Protein AF-A0A962FKB2-F1 (afdb_monomer_lite)

Secondary structure (DSSP, 8-state):
-TTTTSHHHHHHHHHHHHHHHHHHHHHHHTT-TTS---HHHHHHHHTT-EE-HHHHHHTT-TTTS--EE-BTTB-S----B--EEE-SSSEEE-S--BPPS-HHHHHHHHHHHHHHHHHHTTPPPPPP-

Foldseek 3Di:
DVCVPPPVVLVVVVVVVLQVQLQCQLCVVVVNVVHDDDPVSSVVSQQADFFDLVNCVVVVNRPSDATFHHHLLHNPTDQWDFDWDDPPPGTDTPDHTDHPPCVPVVVVVVVVVVVVVCVVVVHDRDDTD

Radius of gyration: 17.54 Å; chains: 1; bounding box: 48×32×45 Å

Sequence (129 aa):
QNRIGSVYWNRGLGAAVMWVEALKNAQRIHNKVGKAVTGPEFRDGYEALNMTEEHLAELGVGGMIAPFAISCENHEGAGKFAMMQWDGKKFQQVTGWEAPLDPAFIRGLVEASAAKFAAENNLTPRTCP

pLDDT: mean 94.4, std 5.06, range [63.16, 98.69]

Structure (mmCIF, N/CA/C/O backbone):
data_AF-A0A962FKB2-F1
#
_entry.id   AF-A0A962FKB2-F1
#
loop_
_atom_site.group_PDB
_atom_site.id
_atom_site.type_symbol
_atom_site.label_atom_id
_atom_site.label_alt_id
_atom_site.label_comp_id
_atom_site.label_asym_id
_atom_site.label_entity_id
_atom_site.label_seq_id
_atom_site.pdbx_PDB_ins_code
_atom_site.Cartn_x
_atom_site.Cartn_y
_atom_site.Cartn_z
_atom_site.occupancy
_atom_site.B_iso_or_equiv
_atom_site.auth_seq_id
_atom_site.auth_comp_id
_atom_site.auth_asym_id
_atom_site.auth_atom_id
_atom_site.pdbx_PDB_model_num
ATOM 1 N N . GLN A 1 1 ? -7.296 17.777 18.920 1.00 63.16 1 GLN A N 1
ATOM 2 C CA . GLN A 1 1 ? -6.995 16.388 19.336 1.00 63.16 1 GLN A CA 1
ATOM 3 C C . GLN A 1 1 ? -8.180 15.416 19.150 1.00 63.16 1 GLN A C 1
ATOM 5 O O . GLN A 1 1 ? -7.969 14.217 19.219 1.00 63.16 1 GLN A O 1
ATOM 10 N N . ASN A 1 2 ? -9.386 15.874 18.778 1.00 80.38 2 ASN A N 1
ATOM 11 C CA . ASN A 1 2 ? -10.623 15.060 18.715 1.00 80.38 2 ASN A CA 1
ATOM 12 C C . ASN A 1 2 ? -10.706 13.993 17.599 1.00 80.38 2 ASN A C 1
ATOM 14 O O . ASN A 1 2 ? -11.759 13.397 17.413 1.00 80.38 2 ASN A O 1
ATOM 18 N N . ARG A 1 3 ? -9.652 13.796 16.798 1.00 80.62 3 ARG A N 1
ATOM 19 C CA . ARG A 1 3 ? -9.657 12.845 15.669 1.00 80.62 3 ARG A CA 1
ATOM 20 C C . ARG A 1 3 ? -8.744 11.642 15.883 1.00 80.62 3 ARG A C 1
ATOM 22 O O . ARG A 1 3 ? -8.798 10.723 15.072 1.00 80.62 3 ARG A O 1
ATOM 29 N N . ILE A 1 4 ? -7.919 11.649 16.930 1.00 83.31 4 ILE A N 1
ATOM 30 C CA . ILE A 1 4 ? -7.036 10.523 17.262 1.00 83.31 4 ILE A CA 1
ATOM 31 C C . ILE A 1 4 ? -7.901 9.272 17.465 1.00 83.31 4 ILE A C 1
ATOM 33 O O . ILE A 1 4 ? -8.932 9.345 18.130 1.00 83.31 4 ILE A O 1
ATOM 37 N N . GLY A 1 5 ? -7.520 8.158 16.836 1.00 77.88 5 GLY A N 1
ATOM 38 C CA . GLY A 1 5 ? -8.279 6.902 16.871 1.00 77.88 5 GLY A CA 1
ATOM 39 C C . GLY A 1 5 ? -9.506 6.849 15.952 1.00 77.88 5 GLY A C 1
ATOM 40 O O . GLY A 1 5 ? -10.150 5.808 15.860 1.00 77.88 5 GLY A O 1
ATOM 41 N N . SER A 1 6 ? -9.845 7.938 15.248 1.00 85.12 6 SER A N 1
ATOM 42 C CA . SER A 1 6 ? -10.853 7.890 14.181 1.00 85.12 6 SER A CA 1
ATOM 43 C C . SER A 1 6 ? -10.280 7.274 12.905 1.00 85.12 6 SER A C 1
ATOM 45 O O . SER A 1 6 ? -9.076 7.350 12.656 1.00 85.12 6 SER A O 1
ATOM 47 N N . VAL A 1 7 ? -11.155 6.775 12.027 1.00 86.00 7 VAL A N 1
ATOM 48 C CA . VAL A 1 7 ? -10.774 6.232 10.708 1.00 86.00 7 VAL A CA 1
ATOM 49 C C . VAL A 1 7 ? -9.892 7.209 9.914 1.00 86.00 7 VAL A C 1
ATOM 51 O O . VAL A 1 7 ? -8.918 6.796 9.290 1.00 86.00 7 VAL A O 1
ATOM 54 N N . TYR A 1 8 ? -10.166 8.518 9.979 1.00 87.94 8 TYR A N 1
ATOM 55 C CA . TYR A 1 8 ? -9.366 9.530 9.280 1.00 87.94 8 TYR A CA 1
ATOM 56 C C . TYR A 1 8 ? -7.924 9.606 9.775 1.00 87.94 8 TYR A C 1
ATOM 58 O O . TYR A 1 8 ? -7.006 9.777 8.974 1.00 87.94 8 TYR A O 1
ATOM 66 N N . TRP A 1 9 ? -7.735 9.504 11.088 1.00 90.44 9 TRP A N 1
ATOM 67 C CA . TRP A 1 9 ? -6.409 9.539 11.687 1.00 90.44 9 TRP A CA 1
ATOM 68 C C . TRP A 1 9 ? -5.679 8.219 11.447 1.00 90.44 9 TRP A C 1
ATOM 70 O O . TRP A 1 9 ? -4.539 8.243 10.992 1.00 90.44 9 TRP A O 1
ATOM 80 N N . ASN A 1 10 ? -6.362 7.086 11.639 1.00 88.75 10 ASN A N 1
ATOM 81 C CA 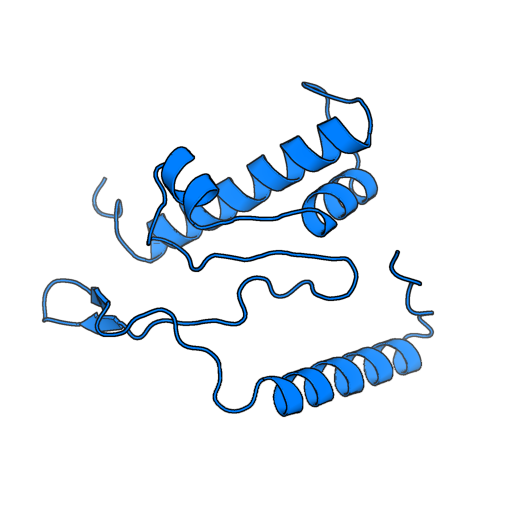. ASN A 1 10 ? -5.788 5.754 11.435 1.00 88.75 10 ASN A CA 1
ATOM 82 C C . ASN A 1 10 ? -5.329 5.562 9.982 1.00 88.75 10 ASN A C 1
ATOM 84 O O . ASN A 1 10 ? -4.256 5.013 9.751 1.00 88.75 10 ASN A O 1
ATOM 88 N N . ARG A 1 11 ? -6.075 6.092 9.000 1.00 89.44 11 ARG A N 1
ATOM 89 C CA . ARG A 1 11 ? -5.662 6.092 7.587 1.00 89.44 11 ARG A CA 1
ATOM 90 C C . ARG A 1 11 ? -4.354 6.856 7.366 1.00 89.44 11 ARG A C 1
ATOM 92 O O . ARG A 1 11 ? -3.487 6.384 6.639 1.00 89.44 11 ARG A O 1
ATOM 99 N N . GLY A 1 12 ? -4.217 8.030 7.983 1.00 93.00 12 GLY A N 1
ATOM 100 C CA . GLY A 1 12 ? -2.995 8.832 7.898 1.00 93.00 12 GLY A CA 1
ATOM 101 C C . GLY A 1 12 ? -1.801 8.144 8.560 1.00 93.00 12 GLY A C 1
ATOM 102 O O . GLY A 1 12 ? -0.729 8.087 7.964 1.00 93.00 12 GLY A O 1
ATOM 103 N N . LEU A 1 13 ? -1.998 7.572 9.754 1.00 93.31 13 LEU A N 1
ATOM 104 C CA . LEU A 1 13 ? -0.948 6.820 10.439 1.00 93.31 13 LEU A CA 1
ATOM 105 C C . LEU A 1 13 ? -0.527 5.586 9.629 1.00 93.31 13 LEU A C 1
ATOM 107 O O . LEU A 1 13 ? 0.665 5.381 9.430 1.00 93.31 13 LEU A O 1
ATOM 111 N N . GLY A 1 14 ? -1.481 4.800 9.123 1.00 92.62 14 GLY A N 1
ATOM 112 C CA . GLY A 1 14 ? -1.190 3.617 8.308 1.00 92.62 14 GLY A CA 1
ATOM 113 C C . GLY A 1 14 ? -0.396 3.956 7.043 1.00 92.62 14 GLY A C 1
ATOM 114 O O . GLY A 1 14 ? 0.586 3.285 6.735 1.00 92.62 14 GLY A O 1
ATOM 115 N N . ALA A 1 15 ? -0.752 5.049 6.357 1.00 93.38 15 ALA A N 1
ATOM 116 C CA . ALA A 1 15 ? 0.019 5.548 5.218 1.00 93.38 15 ALA A CA 1
ATOM 117 C C . ALA A 1 15 ? 1.452 5.946 5.608 1.00 93.38 15 ALA A C 1
ATOM 119 O O . ALA A 1 15 ? 2.401 5.577 4.919 1.00 93.38 15 ALA A O 1
ATOM 120 N N . ALA A 1 16 ? 1.624 6.643 6.735 1.00 95.75 16 ALA A N 1
ATOM 121 C CA . ALA A 1 16 ? 2.941 7.038 7.222 1.00 95.75 16 ALA A CA 1
ATOM 122 C C . ALA A 1 16 ? 3.818 5.834 7.597 1.00 95.75 16 ALA A C 1
ATOM 124 O O . ALA A 1 16 ? 5.001 5.827 7.262 1.00 95.75 16 ALA A O 1
ATOM 125 N N . VAL A 1 17 ? 3.245 4.804 8.232 1.00 95.44 17 VAL A N 1
ATOM 126 C CA . VAL A 1 17 ? 3.948 3.543 8.516 1.00 95.44 17 VAL A CA 1
ATOM 127 C C . VAL A 1 17 ? 4.451 2.916 7.215 1.00 95.44 17 VAL A C 1
ATOM 129 O O . VAL A 1 17 ? 5.639 2.627 7.111 1.00 95.44 17 VAL A O 1
ATOM 132 N N . MET A 1 18 ? 3.597 2.801 6.190 1.00 95.00 18 MET A N 1
ATOM 133 C CA . MET A 1 18 ? 4.008 2.284 4.877 1.00 95.00 18 MET A CA 1
ATOM 134 C C . MET A 1 18 ? 5.157 3.085 4.259 1.00 95.00 18 MET A C 1
ATOM 136 O O . MET A 1 18 ? 6.139 2.494 3.817 1.00 95.00 18 MET A O 1
ATOM 140 N N . TRP A 1 19 ? 5.065 4.421 4.251 1.00 96.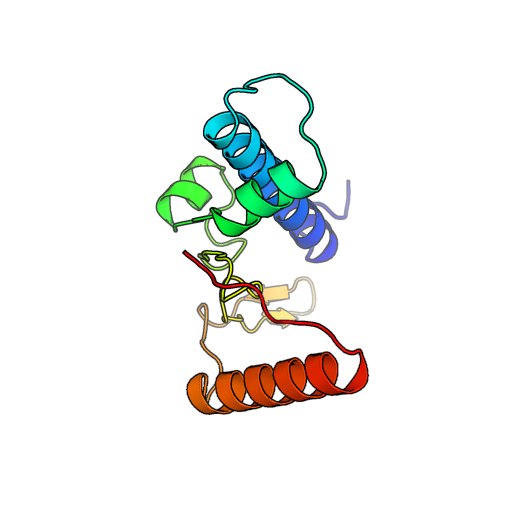75 19 TRP A N 1
ATOM 141 C CA . TRP A 1 19 ? 6.115 5.280 3.692 1.00 96.75 19 TRP A CA 1
ATOM 142 C C . TRP A 1 19 ? 7.455 5.093 4.401 1.00 96.75 19 TRP A C 1
ATOM 144 O O . TRP A 1 19 ? 8.493 4.996 3.747 1.00 96.75 19 TRP A O 1
ATOM 154 N N . VAL A 1 20 ? 7.442 5.049 5.734 1.00 97.50 20 VAL A N 1
ATOM 155 C CA . VAL A 1 20 ? 8.664 4.943 6.538 1.00 97.50 20 VAL A CA 1
ATOM 156 C C . VAL A 1 20 ? 9.295 3.561 6.396 1.00 97.50 20 VAL A C 1
ATOM 158 O O . VAL A 1 20 ? 10.508 3.469 6.212 1.00 97.50 20 VAL A O 1
ATOM 161 N N . GLU A 1 21 ? 8.500 2.494 6.425 1.00 97.88 21 GLU A N 1
ATOM 162 C CA . GLU A 1 21 ? 9.012 1.131 6.267 1.00 97.88 21 GLU A CA 1
ATOM 163 C C . GLU A 1 21 ? 9.543 0.886 4.846 1.00 97.88 21 GLU A C 1
ATOM 165 O O . GLU A 1 21 ? 10.633 0.331 4.683 1.00 97.88 21 GLU A O 1
ATOM 170 N N . ALA A 1 22 ? 8.870 1.411 3.815 1.00 98.25 22 ALA A N 1
ATOM 171 C CA . ALA A 1 22 ? 9.375 1.365 2.444 1.00 98.25 22 ALA A CA 1
ATOM 172 C C . ALA A 1 22 ? 10.691 2.142 2.307 1.00 98.25 22 ALA A C 1
ATOM 174 O O . ALA A 1 22 ? 11.618 1.686 1.639 1.00 98.25 22 ALA A O 1
ATOM 175 N N . LEU A 1 23 ? 10.818 3.294 2.978 1.00 98.62 23 LEU A N 1
ATOM 176 C CA . LEU A 1 23 ? 12.045 4.090 2.959 1.00 98.62 23 LEU A CA 1
ATOM 177 C C . LEU A 1 23 ? 13.197 3.346 3.636 1.00 98.62 23 LEU A C 1
ATOM 179 O O . LEU A 1 23 ? 14.301 3.327 3.096 1.00 98.62 23 LEU A O 1
ATOM 183 N N . LYS A 1 24 ? 12.951 2.704 4.785 1.00 98.31 24 LYS A N 1
ATOM 184 C CA . LYS A 1 24 ? 13.949 1.863 5.462 1.00 98.31 24 LYS A CA 1
ATOM 185 C C . LYS A 1 24 ? 14.412 0.723 4.556 1.00 98.31 24 LYS A C 1
ATOM 187 O O . LYS A 1 24 ? 15.616 0.494 4.437 1.00 98.31 24 LYS A O 1
ATOM 192 N N . ASN A 1 25 ? 13.482 0.053 3.875 1.00 98.38 25 ASN A N 1
ATOM 193 C CA . ASN A 1 25 ? 13.805 -0.980 2.895 1.00 98.38 25 ASN A CA 1
ATOM 194 C C . ASN A 1 25 ? 14.642 -0.431 1.739 1.00 98.38 25 ASN A C 1
ATOM 196 O O . ASN A 1 25 ? 15.703 -0.981 1.460 1.00 98.38 25 ASN A O 1
ATOM 200 N N . ALA A 1 26 ? 14.224 0.673 1.118 1.00 98.62 26 ALA A N 1
ATOM 201 C CA . ALA A 1 26 ? 14.957 1.317 0.029 1.00 98.62 26 ALA A CA 1
ATOM 202 C C . ALA A 1 26 ? 16.387 1.680 0.451 1.00 98.62 26 ALA A C 1
ATOM 204 O O . ALA A 1 26 ? 17.355 1.350 -0.231 1.00 98.62 26 ALA A O 1
ATOM 205 N N . GLN A 1 27 ? 16.534 2.309 1.618 1.00 98.69 27 GLN A N 1
ATOM 206 C CA . GLN A 1 27 ? 17.834 2.652 2.180 1.00 98.69 27 GLN A CA 1
ATOM 207 C C . GLN A 1 27 ? 18.701 1.416 2.441 1.00 98.69 27 GLN A C 1
ATOM 209 O O . GLN A 1 27 ? 19.902 1.462 2.191 1.00 98.69 27 GLN A O 1
ATOM 214 N N . ARG A 1 28 ? 18.124 0.311 2.925 1.00 98.38 28 ARG A N 1
ATOM 215 C CA . ARG A 1 28 ? 18.852 -0.946 3.137 1.00 98.38 28 ARG A CA 1
ATOM 216 C C . ARG A 1 28 ? 19.280 -1.581 1.812 1.00 98.38 28 ARG A C 1
ATOM 218 O O . ARG A 1 28 ? 20.453 -1.901 1.663 1.00 98.38 28 ARG A O 1
ATOM 225 N N . ILE A 1 29 ? 18.356 -1.731 0.862 1.00 98.19 29 ILE A N 1
ATOM 226 C CA . ILE A 1 29 ? 18.591 -2.336 -0.462 1.00 98.19 29 ILE A CA 1
ATOM 227 C C . ILE A 1 29 ? 19.697 -1.584 -1.211 1.00 98.19 29 ILE A C 1
ATOM 229 O O . ILE A 1 29 ? 20.580 -2.201 -1.799 1.00 98.19 29 ILE A O 1
ATOM 233 N N . HIS A 1 30 ? 19.689 -0.251 -1.133 1.00 98.31 30 HIS A N 1
ATOM 234 C CA . HIS A 1 30 ? 20.602 0.613 -1.883 1.00 98.31 30 HIS A CA 1
ATOM 235 C C . HIS A 1 30 ? 21.800 1.126 -1.065 1.00 98.31 30 HIS A C 1
ATOM 237 O O . HIS A 1 30 ? 22.510 2.019 -1.520 1.00 98.31 30 HIS A O 1
ATOM 243 N N . ASN A 1 31 ? 22.053 0.579 0.133 1.00 98.25 31 ASN A N 1
ATOM 244 C CA . ASN A 1 31 ? 23.165 0.968 1.021 1.00 98.25 31 ASN A CA 1
ATOM 245 C C . ASN A 1 31 ? 23.213 2.480 1.357 1.00 98.25 31 ASN A C 1
ATOM 247 O O . ASN A 1 31 ? 24.270 3.117 1.400 1.00 98.25 31 ASN A O 1
ATOM 251 N N . LYS A 1 32 ? 22.041 3.068 1.614 1.00 98.25 32 LYS A N 1
ATOM 252 C CA . LYS A 1 32 ? 21.791 4.494 1.882 1.00 98.25 32 LYS A CA 1
ATOM 253 C C . LYS A 1 32 ? 21.117 4.753 3.237 1.00 98.25 32 LYS A C 1
ATOM 255 O O . LYS A 1 32 ? 20.361 5.711 3.370 1.00 98.25 32 LYS A O 1
ATOM 260 N N . VAL A 1 33 ? 21.378 3.935 4.258 1.00 97.50 33 VAL A N 1
ATOM 261 C CA . VAL A 1 33 ? 20.836 4.150 5.619 1.00 97.50 33 VAL A CA 1
ATOM 262 C C . VAL A 1 33 ? 21.107 5.583 6.093 1.00 97.50 33 VAL A C 1
ATOM 264 O O . VAL A 1 33 ? 22.246 6.050 6.065 1.00 97.50 33 VAL A O 1
ATOM 267 N N . GLY A 1 34 ? 20.042 6.296 6.477 1.00 96.50 34 GLY A N 1
ATOM 268 C CA . GLY A 1 34 ? 20.105 7.698 6.911 1.00 96.50 34 GLY A CA 1
ATOM 269 C C . GLY A 1 34 ? 20.293 8.730 5.788 1.00 96.50 34 GLY A C 1
ATOM 270 O O . GLY A 1 34 ? 20.492 9.907 6.077 1.00 96.50 34 GLY A O 1
ATOM 271 N N . LYS A 1 35 ? 20.232 8.323 4.514 1.00 97.88 35 LYS A N 1
ATOM 272 C CA . LYS A 1 35 ? 20.392 9.197 3.341 1.00 97.88 35 LYS A CA 1
ATOM 273 C C . LYS A 1 35 ? 19.118 9.231 2.495 1.00 97.88 35 LYS A C 1
ATOM 275 O O . LYS A 1 35 ? 18.299 8.315 2.532 1.00 97.88 35 LYS A O 1
ATOM 280 N N . ALA A 1 36 ? 18.955 10.291 1.709 1.00 97.81 36 ALA A N 1
ATOM 281 C CA . ALA A 1 36 ? 17.867 10.374 0.739 1.00 97.81 36 ALA A CA 1
ATOM 282 C C . ALA A 1 36 ? 17.997 9.283 -0.342 1.00 97.81 36 ALA A C 1
ATOM 284 O O . ALA A 1 36 ? 19.109 8.929 -0.746 1.00 97.81 36 ALA A O 1
ATOM 285 N N . VAL A 1 37 ? 16.853 8.792 -0.820 1.00 98.44 37 VAL A N 1
ATOM 286 C CA . VAL A 1 37 ? 16.739 7.822 -1.921 1.00 98.44 37 VAL A CA 1
ATOM 287 C C . VAL A 1 37 ? 16.064 8.469 -3.132 1.00 98.44 37 VAL A C 1
ATOM 289 O O . VAL A 1 37 ? 15.374 9.481 -2.999 1.00 98.44 37 VAL A O 1
ATOM 292 N N . THR A 1 38 ? 16.266 7.908 -4.320 1.00 98.62 38 THR A N 1
ATOM 293 C CA . THR A 1 38 ? 15.568 8.337 -5.544 1.00 98.62 38 THR A CA 1
ATOM 294 C C . THR A 1 38 ? 14.179 7.695 -5.652 1.00 98.62 38 THR A C 1
ATOM 296 O O . THR A 1 38 ? 13.851 6.765 -4.918 1.00 98.62 38 THR A O 1
ATOM 299 N N . GLY A 1 39 ? 13.348 8.165 -6.589 1.00 98.25 39 GLY A N 1
ATOM 300 C CA . GLY A 1 39 ? 12.032 7.566 -6.855 1.00 98.25 39 GLY A CA 1
ATOM 301 C C . GLY A 1 39 ? 12.089 6.062 -7.181 1.00 98.25 39 GLY A C 1
ATOM 302 O O . GLY A 1 39 ? 11.373 5.294 -6.541 1.00 98.25 39 GLY A O 1
ATOM 303 N N . PRO A 1 40 ? 12.953 5.612 -8.115 1.00 97.81 40 PRO A N 1
ATOM 304 C CA . PRO A 1 40 ? 13.138 4.185 -8.392 1.00 97.81 40 PRO A CA 1
ATOM 305 C C . PRO A 1 40 ? 13.611 3.381 -7.176 1.00 97.81 40 PRO A C 1
ATOM 307 O O . PRO A 1 40 ? 13.081 2.308 -6.918 1.00 97.81 40 PRO A O 1
ATOM 310 N N . GLU A 1 41 ? 14.539 3.921 -6.384 1.00 98.50 41 GLU A N 1
ATOM 311 C CA . GLU A 1 41 ? 15.011 3.258 -5.160 1.00 98.50 41 GLU A CA 1
ATOM 312 C C . GLU A 1 41 ? 13.882 3.110 -4.130 1.00 98.50 41 GLU A C 1
ATOM 314 O O . GLU A 1 41 ? 13.763 2.080 -3.470 1.00 98.50 41 GLU A O 1
ATOM 319 N N . PHE A 1 42 ? 13.019 4.125 -4.011 1.00 98.44 42 PHE A N 1
ATOM 320 C CA . PHE A 1 42 ? 11.862 4.083 -3.122 1.00 98.44 42 PHE A CA 1
ATOM 321 C C . PHE A 1 42 ? 10.798 3.085 -3.588 1.00 98.44 42 PHE A C 1
ATOM 323 O O . PHE A 1 42 ? 10.222 2.386 -2.756 1.00 98.44 42 PHE A O 1
ATOM 330 N N . ARG A 1 43 ? 10.580 2.962 -4.907 1.00 98.00 43 ARG A N 1
ATOM 331 C CA . ARG A 1 43 ? 9.749 1.898 -5.488 1.00 98.00 43 ARG A CA 1
ATOM 332 C C . ARG A 1 43 ? 10.280 0.522 -5.092 1.00 98.00 43 ARG A C 1
ATOM 334 O O . ARG A 1 43 ? 9.491 -0.295 -4.641 1.00 98.00 43 ARG A O 1
ATOM 341 N N . ASP A 1 44 ? 11.585 0.279 -5.205 1.00 97.88 44 ASP A N 1
ATOM 342 C CA . ASP A 1 44 ? 12.167 -1.014 -4.815 1.00 97.88 44 ASP A CA 1
ATOM 343 C C . ASP A 1 44 ? 11.969 -1.293 -3.311 1.00 97.88 44 ASP A C 1
ATOM 345 O O . ASP A 1 44 ? 11.731 -2.428 -2.909 1.00 97.88 44 ASP A O 1
ATOM 349 N N . GLY A 1 45 ? 12.006 -0.254 -2.468 1.00 98.12 45 GLY A N 1
ATOM 350 C CA . GLY A 1 45 ? 11.681 -0.372 -1.043 1.00 98.12 45 GLY A CA 1
ATOM 351 C C . GLY A 1 45 ? 10.218 -0.736 -0.769 1.00 98.12 45 GLY A C 1
ATOM 352 O O . GLY A 1 45 ? 9.939 -1.517 0.143 1.00 98.12 45 GLY A O 1
ATOM 353 N N . TYR A 1 46 ? 9.302 -0.201 -1.578 1.00 97.94 46 TYR A N 1
ATOM 354 C CA . TYR A 1 46 ? 7.882 -0.550 -1.576 1.00 97.94 46 TYR A CA 1
ATOM 355 C C . TYR A 1 46 ? 7.634 -1.983 -2.048 1.00 97.94 46 TYR A C 1
ATOM 357 O O . TYR A 1 46 ? 6.934 -2.728 -1.371 1.00 97.94 46 TYR A O 1
ATOM 365 N N . GLU A 1 47 ? 8.257 -2.384 -3.159 1.00 97.81 47 GLU A N 1
ATOM 366 C CA . GLU A 1 47 ? 8.214 -3.742 -3.729 1.00 97.81 47 GLU A CA 1
ATOM 367 C C . GLU A 1 47 ? 8.897 -4.796 -2.830 1.00 97.81 47 GLU A C 1
ATOM 369 O O . GLU A 1 47 ? 8.926 -5.972 -3.180 1.00 97.81 47 GLU A O 1
ATOM 374 N N . ALA A 1 48 ? 9.432 -4.389 -1.673 1.00 97.00 48 ALA A N 1
ATOM 375 C CA . ALA A 1 48 ? 10.014 -5.252 -0.649 1.00 97.00 48 ALA A CA 1
ATOM 376 C C . ALA A 1 48 ? 9.295 -5.156 0.713 1.00 97.00 48 ALA A C 1
ATOM 378 O O . ALA A 1 48 ? 9.807 -5.666 1.715 1.00 97.00 48 ALA A O 1
ATOM 379 N N . LEU A 1 49 ? 8.152 -4.464 0.799 1.00 97.62 49 LEU A N 1
ATOM 380 C CA . LEU A 1 49 ? 7.386 -4.386 2.044 1.00 97.62 49 LEU A CA 1
ATOM 381 C C . LEU A 1 49 ? 6.830 -5.758 2.429 1.00 97.62 49 LEU A C 1
ATOM 383 O O . LEU A 1 49 ? 6.160 -6.417 1.638 1.00 97.62 49 LEU A O 1
ATOM 387 N N . ASN A 1 50 ? 7.051 -6.135 3.686 1.00 96.69 50 ASN A N 1
ATOM 388 C CA . ASN A 1 50 ? 6.472 -7.318 4.307 1.00 96.69 50 ASN A CA 1
ATOM 389 C C . ASN A 1 50 ? 6.079 -6.979 5.752 1.00 96.69 50 ASN A C 1
ATOM 391 O O . ASN A 1 50 ? 6.914 -6.967 6.652 1.00 96.69 50 ASN A O 1
ATOM 395 N N . MET A 1 51 ? 4.811 -6.637 5.946 1.00 96.75 51 MET A N 1
ATOM 396 C CA . MET A 1 51 ? 4.231 -6.182 7.205 1.00 96.75 51 MET A CA 1
ATOM 397 C C . MET A 1 51 ? 3.461 -7.332 7.856 1.00 96.75 51 MET A C 1
ATOM 399 O O . MET A 1 51 ? 2.241 -7.440 7.706 1.00 96.75 51 MET A O 1
ATOM 403 N N . THR A 1 52 ? 4.186 -8.213 8.546 1.00 96.75 52 THR A N 1
ATOM 404 C CA . THR A 1 52 ? 3.590 -9.336 9.287 1.00 96.75 52 THR A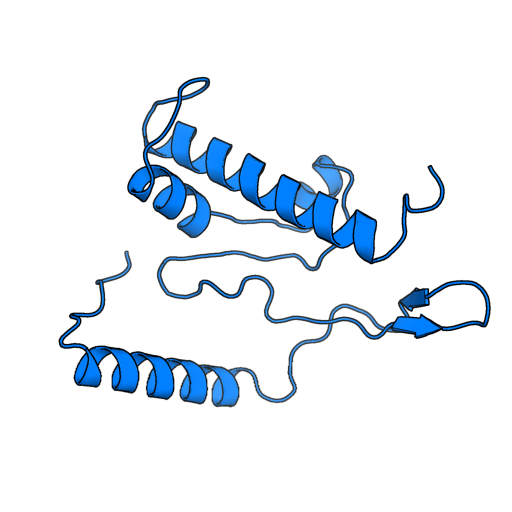 CA 1
ATOM 405 C C . THR A 1 52 ? 2.824 -8.846 10.519 1.00 96.75 52 THR A C 1
ATOM 407 O O . THR A 1 52 ? 2.946 -7.685 10.918 1.00 96.75 52 THR A O 1
ATOM 410 N N . GLU A 1 53 ? 2.026 -9.717 11.143 1.00 95.81 53 GLU A N 1
ATOM 411 C CA . GLU A 1 53 ? 1.330 -9.381 12.396 1.00 95.81 53 GLU A CA 1
ATOM 412 C C . GLU A 1 53 ? 2.313 -8.966 13.491 1.00 95.81 53 GLU A C 1
ATOM 414 O O . GLU A 1 53 ? 2.081 -7.977 14.187 1.00 95.81 53 GLU A O 1
ATOM 419 N N . GLU A 1 54 ? 3.437 -9.675 13.590 1.00 97.38 54 GLU A N 1
ATOM 420 C CA . GLU A 1 54 ? 4.503 -9.411 14.553 1.00 97.38 54 GLU A CA 1
ATOM 421 C C . GLU A 1 54 ? 5.133 -8.043 14.298 1.00 97.38 54 GLU A C 1
ATOM 423 O O . GLU A 1 54 ? 5.215 -7.230 15.215 1.00 97.38 54 GLU A O 1
ATOM 428 N N . HIS A 1 55 ? 5.489 -7.741 13.045 1.00 96.56 55 HIS A N 1
ATOM 429 C CA . HIS A 1 55 ? 6.089 -6.451 12.699 1.00 96.56 55 HIS A CA 1
ATOM 430 C C . HIS A 1 55 ? 5.124 -5.285 12.953 1.00 96.56 55 HIS A C 1
ATOM 432 O O . HIS A 1 55 ? 5.493 -4.247 13.498 1.00 96.56 55 HIS A O 1
ATOM 438 N N . LEU A 1 56 ? 3.840 -5.459 12.628 1.00 96.38 56 LEU A N 1
ATOM 439 C CA . LEU A 1 56 ? 2.812 -4.463 12.940 1.00 96.38 56 LEU A CA 1
ATOM 440 C C . LEU A 1 56 ? 2.631 -4.271 14.454 1.00 96.38 56 LEU A C 1
ATOM 442 O O . LEU A 1 56 ? 2.406 -3.142 14.903 1.00 96.38 56 LEU A O 1
ATOM 446 N N . ALA A 1 57 ? 2.740 -5.341 15.243 1.00 96.62 57 ALA A N 1
ATOM 447 C CA . ALA A 1 57 ? 2.697 -5.274 16.700 1.00 96.62 57 ALA A CA 1
ATOM 448 C C . ALA A 1 57 ? 3.929 -4.561 17.283 1.00 96.62 57 ALA A C 1
ATOM 450 O O . ALA A 1 57 ? 3.765 -3.701 18.148 1.00 96.62 57 ALA A O 1
ATOM 451 N N . GLU A 1 58 ? 5.133 -4.839 16.774 1.00 96.94 58 GLU A N 1
ATOM 452 C CA . GLU A 1 58 ? 6.380 -4.158 17.161 1.00 96.94 58 GLU A CA 1
ATOM 453 C C . GLU A 1 58 ? 6.317 -2.646 16.906 1.00 96.94 58 GLU A C 1
ATOM 455 O O . GLU A 1 58 ? 6.790 -1.846 17.715 1.00 96.94 58 GLU A O 1
ATOM 460 N N . LEU A 1 59 ? 5.665 -2.239 15.815 1.00 95.81 59 LEU A N 1
ATOM 461 C CA . LEU A 1 59 ? 5.422 -0.834 15.479 1.00 95.81 59 LEU A CA 1
ATOM 462 C C . LEU A 1 59 ? 4.281 -0.188 16.289 1.00 95.81 59 LEU A C 1
ATOM 464 O O . LEU A 1 59 ? 4.017 1.005 16.132 1.00 95.81 59 LEU A O 1
ATOM 468 N N . GLY A 1 60 ? 3.587 -0.949 17.142 1.00 94.50 60 GLY A N 1
ATOM 469 C CA . GLY A 1 60 ? 2.477 -0.463 17.965 1.00 94.50 60 GLY A CA 1
ATOM 470 C C . GLY A 1 60 ? 1.178 -0.212 17.192 1.00 94.50 60 GLY A C 1
ATOM 471 O O . GLY A 1 60 ? 0.302 0.499 17.682 1.00 94.50 60 GLY A O 1
ATOM 472 N N . VAL A 1 61 ? 1.042 -0.779 15.989 1.00 92.50 61 VAL A N 1
ATOM 473 C CA . VAL A 1 61 ? -0.133 -0.625 15.106 1.00 92.50 61 VAL A CA 1
ATOM 474 C C . VAL A 1 61 ? -0.846 -1.952 14.823 1.00 92.50 61 VAL A C 1
ATOM 476 O O . VAL A 1 61 ? -1.653 -2.046 13.895 1.00 92.50 61 VAL A O 1
ATOM 479 N N . GLY A 1 62 ? -0.574 -2.979 15.632 1.00 92.12 62 GLY A N 1
ATOM 480 C CA . GLY A 1 62 ? -1.224 -4.285 15.546 1.00 92.12 62 GLY A CA 1
ATOM 481 C C . GLY A 1 62 ? -2.752 -4.168 15.557 1.00 92.12 62 GLY A C 1
ATOM 482 O O . GLY A 1 62 ? -3.331 -3.428 16.351 1.00 92.12 62 GLY A O 1
ATOM 483 N N . GLY A 1 63 ? -3.408 -4.866 14.628 1.00 88.31 63 GLY A N 1
ATOM 484 C CA . GLY A 1 63 ? -4.864 -4.838 14.463 1.00 88.31 63 GLY A CA 1
ATOM 485 C C . GLY A 1 63 ? -5.431 -3.563 13.822 1.00 88.31 63 GLY A C 1
ATOM 486 O O . GLY A 1 63 ? -6.602 -3.559 13.456 1.00 88.31 63 GLY A O 1
ATOM 487 N N . MET A 1 64 ? -4.638 -2.499 13.628 1.00 89.38 64 MET A N 1
ATOM 488 C CA . MET A 1 64 ? -5.102 -1.279 12.950 1.00 89.38 64 MET A CA 1
ATOM 489 C C . MET A 1 64 ? -5.232 -1.472 11.434 1.00 89.38 64 MET A C 1
ATOM 491 O O . MET A 1 64 ? -6.104 -0.873 10.804 1.00 89.38 64 MET A O 1
ATOM 495 N N . ILE A 1 65 ? -4.354 -2.291 10.856 1.00 89.38 65 ILE A N 1
ATOM 496 C CA . ILE A 1 65 ? -4.333 -2.660 9.439 1.00 89.38 65 ILE A CA 1
ATOM 497 C C . ILE A 1 65 ? -4.140 -4.170 9.313 1.00 89.38 65 ILE A C 1
ATOM 499 O O . ILE A 1 65 ? -3.519 -4.792 10.177 1.00 89.38 65 ILE A O 1
ATOM 503 N N . ALA A 1 66 ? -4.689 -4.758 8.251 1.00 93.62 66 ALA A N 1
ATOM 504 C CA . ALA A 1 66 ? -4.435 -6.154 7.925 1.00 93.62 66 ALA A CA 1
ATOM 505 C C . ALA A 1 66 ? -2.938 -6.350 7.633 1.00 93.62 66 ALA A C 1
ATOM 507 O O . ALA A 1 66 ? -2.345 -5.459 7.027 1.00 93.62 66 ALA A O 1
ATOM 508 N N . PRO A 1 67 ? -2.337 -7.492 7.993 1.00 95.06 67 PRO A N 1
ATOM 509 C CA . PRO A 1 67 ? -1.004 -7.865 7.528 1.00 95.06 67 PRO A CA 1
ATOM 510 C C . PRO A 1 67 ? -0.949 -7.908 6.005 1.00 95.06 67 PRO A C 1
ATOM 512 O O . PRO A 1 67 ? -1.904 -8.352 5.360 1.00 95.06 67 PRO A O 1
ATOM 515 N N . PHE A 1 68 ? 0.162 -7.463 5.428 1.00 95.31 68 PHE A N 1
ATOM 516 C CA . PHE A 1 68 ? 0.312 -7.398 3.978 1.00 95.31 68 PHE A CA 1
ATOM 517 C C . PHE A 1 68 ? 1.760 -7.475 3.526 1.00 95.31 68 PHE A C 1
ATOM 519 O O . PHE A 1 68 ? 2.679 -7.123 4.260 1.00 95.31 68 PHE A O 1
ATOM 526 N N . ALA A 1 69 ? 1.941 -7.849 2.266 1.00 96.31 69 ALA A N 1
ATOM 527 C CA . ALA A 1 69 ? 3.197 -7.704 1.555 1.00 96.31 69 ALA A CA 1
ATOM 528 C C . ALA A 1 69 ? 2.937 -7.021 0.210 1.00 96.31 69 ALA A C 1
ATOM 530 O O . ALA A 1 69 ? 1.847 -7.136 -0.351 1.00 96.31 69 ALA A O 1
ATOM 531 N N . ILE A 1 70 ? 3.931 -6.294 -0.288 1.00 96.62 70 ILE A N 1
ATOM 532 C CA . ILE A 1 70 ? 3.914 -5.686 -1.620 1.00 96.62 70 ILE A CA 1
ATOM 533 C C . ILE A 1 70 ? 5.121 -6.221 -2.380 1.00 96.62 70 ILE A C 1
ATOM 535 O O . ILE A 1 70 ? 6.204 -6.357 -1.816 1.00 96.62 70 ILE A O 1
ATOM 539 N N . SER A 1 71 ? 4.920 -6.524 -3.658 1.00 95.94 71 SER A N 1
ATOM 540 C CA . SER A 1 71 ? 5.948 -7.034 -4.565 1.00 95.94 71 SER A CA 1
ATOM 541 C C . SER A 1 71 ? 5.835 -6.361 -5.926 1.00 95.94 71 SER A C 1
ATOM 543 O O . SER A 1 71 ? 4.845 -5.696 -6.207 1.00 95.94 71 SER A O 1
ATOM 545 N N . CYS A 1 72 ? 6.810 -6.555 -6.813 1.00 96.12 72 CYS A N 1
ATOM 546 C CA . CYS A 1 72 ? 6.720 -6.061 -8.193 1.00 96.12 72 CYS A CA 1
ATOM 547 C C . CYS A 1 72 ? 5.438 -6.529 -8.918 1.00 96.12 72 CYS A C 1
ATOM 549 O O . CYS A 1 72 ? 4.852 -5.766 -9.684 1.00 96.12 72 CYS A O 1
ATOM 551 N N . GLU A 1 73 ? 4.964 -7.746 -8.639 1.00 94.75 73 GLU A N 1
ATOM 552 C CA . GLU A 1 73 ? 3.775 -8.331 -9.276 1.00 94.75 73 GLU A CA 1
ATOM 553 C C . GLU A 1 73 ? 2.451 -7.928 -8.607 1.00 94.75 73 GLU A C 1
ATOM 555 O O . GLU A 1 73 ? 1.370 -8.123 -9.181 1.00 94.75 73 GLU A O 1
ATOM 560 N N . ASN A 1 74 ? 2.509 -7.404 -7.378 1.00 94.44 74 ASN A N 1
ATOM 561 C CA . ASN A 1 74 ? 1.336 -7.063 -6.587 1.00 94.44 74 ASN A CA 1
ATOM 562 C C . ASN A 1 74 ? 1.544 -5.781 -5.764 1.00 94.44 74 ASN A C 1
ATOM 564 O O . ASN A 1 74 ? 2.149 -5.801 -4.692 1.00 94.44 74 ASN A O 1
ATOM 568 N N . HIS A 1 75 ? 0.970 -4.676 -6.255 1.00 95.56 75 HIS A N 1
ATOM 569 C CA . HIS A 1 75 ? 0.963 -3.358 -5.600 1.00 95.56 75 HIS A CA 1
ATOM 570 C C . HIS A 1 75 ? -0.284 -3.096 -4.732 1.00 95.56 75 HIS A C 1
ATOM 572 O O . HIS A 1 75 ? -0.470 -1.972 -4.275 1.00 95.56 75 HIS A O 1
ATOM 578 N N . GLU A 1 76 ? -1.150 -4.090 -4.501 1.00 91.88 76 GLU A N 1
ATOM 579 C CA . GLU A 1 76 ? -2.389 -3.917 -3.721 1.00 91.88 76 GLU A CA 1
ATOM 580 C C . GLU A 1 76 ? -2.147 -3.919 -2.201 1.00 91.88 76 GLU A C 1
ATOM 582 O O . GLU A 1 76 ? -2.719 -3.104 -1.474 1.00 91.88 76 GLU A O 1
ATOM 587 N N . GLY A 1 77 ? -1.306 -4.835 -1.710 1.00 88.38 77 GLY A N 1
ATOM 588 C CA . GLY A 1 77 ? -1.101 -5.072 -0.281 1.00 88.38 77 GLY A CA 1
ATOM 589 C C . GLY A 1 77 ? -1.925 -6.252 0.244 1.00 88.38 77 GLY A C 1
ATOM 590 O O . GLY A 1 77 ? -1.729 -7.384 -0.184 1.00 88.38 77 GLY A O 1
ATOM 591 N N . ALA A 1 78 ? -2.796 -6.016 1.234 1.00 91.56 78 ALA A N 1
ATOM 592 C CA . ALA A 1 78 ? -3.384 -7.092 2.042 1.00 91.56 78 ALA A CA 1
ATOM 593 C C . ALA A 1 78 ? -4.385 -7.983 1.293 1.00 91.56 78 ALA A C 1
ATOM 595 O O . ALA A 1 78 ? -4.582 -9.129 1.690 1.00 91.56 78 ALA A O 1
ATOM 596 N N . GLY A 1 79 ? -5.087 -7.433 0.292 1.00 92.62 79 GLY A N 1
ATOM 597 C CA . GLY A 1 79 ? -6.233 -8.100 -0.338 1.00 92.62 79 GLY A CA 1
ATOM 598 C C . GLY A 1 79 ? -7.322 -8.488 0.671 1.00 92.62 79 GLY A C 1
ATOM 599 O O . GLY A 1 79 ? -7.974 -9.518 0.518 1.00 92.62 79 GLY A O 1
ATOM 600 N N . LYS A 1 80 ? -7.471 -7.717 1.756 1.00 94.06 80 LYS A N 1
ATOM 601 C CA . LYS A 1 80 ? -8.406 -7.987 2.853 1.00 94.06 80 LYS A CA 1
ATOM 602 C C . LYS A 1 80 ? -9.125 -6.724 3.294 1.00 94.06 80 LYS A C 1
ATOM 604 O O . LYS A 1 80 ? -8.604 -5.616 3.168 1.00 94.06 80 LYS A O 1
ATOM 609 N N . PHE A 1 81 ? -10.299 -6.905 3.879 1.00 93.44 81 PHE A N 1
ATOM 610 C CA . PHE A 1 81 ? -11.095 -5.837 4.470 1.00 93.44 81 PHE A CA 1
ATOM 611 C C . PHE A 1 81 ? -11.735 -6.305 5.777 1.00 93.44 81 PHE A C 1
ATOM 613 O O . PHE A 1 81 ? -11.806 -7.495 6.055 1.00 93.44 81 PHE A O 1
ATOM 620 N N . ALA A 1 82 ? -12.205 -5.367 6.592 1.00 93.69 82 ALA A N 1
ATOM 621 C CA . ALA A 1 82 ? -13.009 -5.671 7.768 1.00 93.69 82 ALA A CA 1
ATOM 622 C C . ALA A 1 82 ? -14.285 -4.832 7.737 1.00 93.69 82 ALA A C 1
ATOM 624 O O . ALA A 1 82 ? -14.280 -3.691 7.265 1.00 93.69 82 ALA A O 1
ATOM 625 N N . MET A 1 83 ? -15.381 -5.389 8.245 1.00 94.75 83 MET A N 1
ATOM 626 C CA . MET A 1 83 ? -16.635 -4.665 8.375 1.00 94.75 83 MET A CA 1
ATOM 627 C C . MET A 1 83 ? -16.645 -3.878 9.681 1.00 94.75 83 MET A C 1
ATOM 629 O O . MET A 1 83 ? -16.355 -4.411 10.755 1.00 94.75 83 MET A O 1
ATOM 633 N N . MET A 1 84 ? -17.023 -2.606 9.588 1.00 93.12 84 MET A N 1
ATOM 634 C CA . MET A 1 84 ? -17.226 -1.742 10.743 1.00 93.12 84 MET A CA 1
ATOM 635 C C . MET A 1 84 ? -18.686 -1.312 10.845 1.00 93.12 84 MET A C 1
ATOM 637 O O . MET A 1 84 ? -19.271 -0.850 9.869 1.00 93.12 84 MET A O 1
ATOM 641 N N . GLN A 1 85 ? -19.258 -1.409 12.042 1.00 95.75 85 GLN A N 1
ATOM 642 C CA . GLN A 1 85 ? -20.619 -0.977 12.339 1.00 95.75 85 GLN A CA 1
ATOM 643 C C . GLN A 1 85 ? -20.610 0.278 13.215 1.00 95.75 85 GLN A C 1
ATOM 645 O O . GLN A 1 85 ? -19.842 0.379 14.170 1.00 95.75 85 GLN A O 1
ATOM 650 N N . TRP A 1 86 ? -21.469 1.246 12.888 1.00 94.44 86 TRP A N 1
ATOM 651 C CA . TRP A 1 86 ? -21.701 2.426 13.720 1.00 94.44 86 TRP A CA 1
ATOM 652 C C . TRP A 1 86 ? -22.661 2.092 14.867 1.00 94.44 86 TRP A C 1
ATOM 654 O O . TRP A 1 86 ? -23.778 1.647 14.617 1.00 94.44 86 TRP A O 1
ATOM 664 N N . ASP A 1 87 ? -22.251 2.345 16.110 1.00 93.81 87 ASP A N 1
ATOM 665 C CA . ASP A 1 87 ? -23.059 2.072 17.313 1.00 93.81 87 ASP A CA 1
ATOM 666 C C . ASP A 1 87 ? -23.841 3.297 17.836 1.00 93.81 87 ASP A C 1
ATOM 668 O O . ASP A 1 87 ? -24.429 3.258 18.917 1.00 93.81 87 ASP A O 1
ATOM 672 N N . GLY A 1 88 ? -23.829 4.410 17.093 1.00 94.69 88 GLY A N 1
ATOM 673 C CA . GLY A 1 88 ? -24.380 5.698 17.530 1.00 94.69 88 GLY A CA 1
ATOM 674 C C . GLY A 1 88 ? -23.334 6.671 18.087 1.00 94.69 88 GLY A C 1
ATOM 675 O O . GLY A 1 88 ? -23.614 7.866 18.174 1.00 94.69 88 GLY A O 1
ATOM 676 N N . LYS A 1 89 ? -22.133 6.193 18.439 1.00 90.19 89 LYS A N 1
ATOM 677 C CA . LYS A 1 89 ? -21.043 6.997 19.024 1.00 90.19 89 LYS A CA 1
ATOM 678 C C . LYS A 1 89 ? -19.685 6.765 18.360 1.00 90.19 89 LYS A C 1
ATOM 680 O O . LYS A 1 89 ? -18.891 7.702 18.275 1.00 90.19 89 LYS A O 1
ATOM 685 N N . LYS A 1 90 ? -19.395 5.540 17.921 1.00 87.38 90 LYS A N 1
ATOM 686 C CA . LYS A 1 90 ? -18.144 5.145 17.260 1.00 87.38 90 LYS A CA 1
ATOM 687 C C . LYS A 1 90 ? -18.378 4.020 16.248 1.00 87.38 90 LYS A C 1
ATOM 689 O O . LYS A 1 90 ? -19.379 3.310 16.292 1.00 87.38 90 LYS A O 1
ATOM 694 N N . PHE A 1 91 ? -17.422 3.855 15.339 1.00 89.25 91 PHE A N 1
ATOM 695 C CA . PHE A 1 91 ? -17.332 2.655 14.512 1.00 89.25 91 PHE A CA 1
ATOM 696 C C . PHE A 1 91 ? -16.646 1.547 15.309 1.00 89.25 91 PHE A C 1
ATOM 698 O O . PHE A 1 91 ? -15.597 1.781 15.913 1.00 89.25 91 PHE A O 1
ATOM 705 N N . GLN A 1 92 ? -17.233 0.356 15.306 1.00 89.75 92 GLN A N 1
ATOM 706 C CA . GLN A 1 92 ? -16.644 -0.852 15.869 1.00 89.75 92 GLN A CA 1
ATOM 707 C C . GLN A 1 92 ? -16.419 -1.864 14.758 1.00 89.75 92 GLN A C 1
ATOM 709 O O . GLN A 1 92 ? -17.309 -2.093 13.944 1.00 89.75 92 GLN A O 1
ATOM 714 N N . GLN A 1 93 ? -15.236 -2.465 14.719 1.00 91.62 93 GLN A N 1
ATOM 715 C CA . GLN A 1 93 ? -14.984 -3.591 13.834 1.00 91.62 93 GLN A CA 1
ATOM 716 C C . GLN A 1 93 ? -15.771 -4.805 14.339 1.00 91.62 93 GLN A C 1
ATOM 718 O O . GLN A 1 93 ? -15.637 -5.186 15.499 1.00 91.62 93 GLN A O 1
ATOM 723 N N . VAL A 1 94 ? -16.613 -5.376 13.478 1.00 95.62 94 VAL A N 1
ATOM 724 C CA . VAL A 1 94 ? -17.526 -6.482 13.822 1.00 95.62 94 VAL A CA 1
ATOM 725 C C . VAL A 1 94 ? -17.136 -7.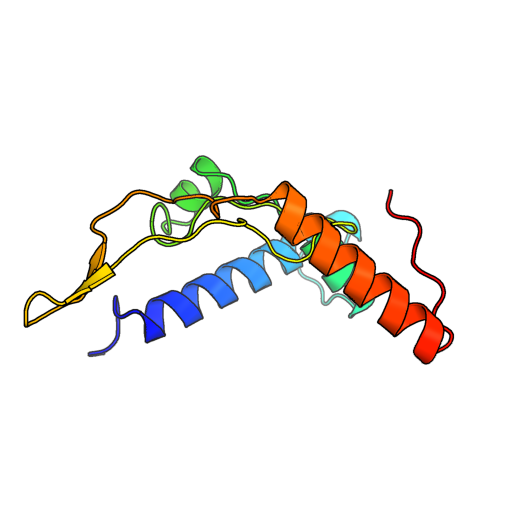811 13.171 1.00 95.62 94 VAL A C 1
ATOM 727 O O . VAL A 1 94 ? -17.738 -8.836 13.471 1.00 95.62 94 VAL A O 1
ATOM 730 N N . THR A 1 95 ? -16.119 -7.809 12.307 1.00 95.62 95 THR A N 1
ATOM 731 C CA . THR A 1 95 ? -15.544 -9.008 11.673 1.00 95.62 95 THR A CA 1
ATOM 732 C C . THR A 1 95 ? -14.033 -9.058 11.873 1.00 95.62 95 THR A C 1
ATOM 734 O O . THR A 1 95 ? -13.410 -8.060 12.240 1.00 95.62 95 THR A O 1
ATOM 737 N N . GLY A 1 96 ? -13.417 -10.202 11.572 1.00 94.12 96 GLY A N 1
ATOM 738 C CA . GLY A 1 96 ? -11.977 -10.258 11.335 1.00 94.12 96 GLY A CA 1
ATOM 739 C C . GLY A 1 96 ? -11.588 -9.564 10.024 1.00 94.12 96 GLY A C 1
ATOM 740 O O . GLY A 1 96 ? -12.396 -8.868 9.398 1.00 94.12 96 GLY A O 1
ATOM 741 N N . TRP A 1 97 ? -10.332 -9.760 9.618 1.00 94.81 97 TRP A N 1
ATOM 742 C CA . TRP A 1 97 ? -9.870 -9.417 8.275 1.00 94.81 97 TRP A CA 1
ATOM 743 C C . TRP A 1 97 ? -10.294 -10.509 7.294 1.00 94.81 97 TRP A C 1
ATOM 745 O O . TRP A 1 97 ? -9.747 -11.610 7.312 1.00 94.81 97 TRP A O 1
ATOM 755 N N . GLU A 1 98 ? -11.238 -10.176 6.426 1.00 95.94 98 GLU A N 1
ATOM 756 C CA . GLU A 1 98 ? -11.838 -11.072 5.445 1.00 95.94 98 GLU A CA 1
ATOM 757 C C . GLU A 1 98 ? -11.209 -10.874 4.065 1.00 95.94 98 GLU A C 1
ATOM 759 O O . GLU A 1 98 ? -10.876 -9.753 3.671 1.00 95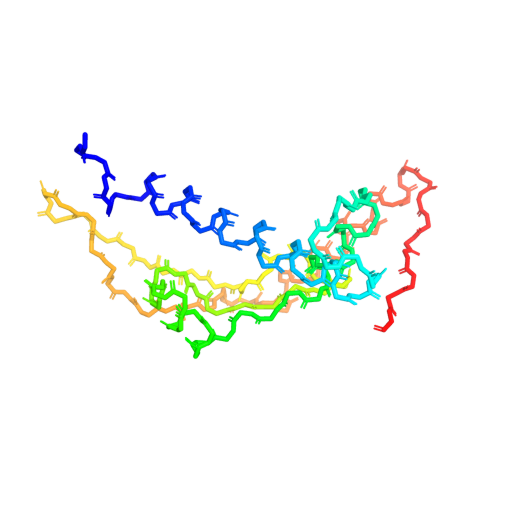.94 98 GLU A O 1
ATOM 764 N N . ALA A 1 99 ? -11.065 -11.965 3.317 1.00 94.25 99 ALA A N 1
ATOM 765 C CA . ALA A 1 99 ? -10.698 -11.923 1.905 1.00 94.25 99 ALA A CA 1
ATOM 766 C C . ALA A 1 99 ? -11.916 -11.544 1.035 1.00 94.25 99 ALA A C 1
ATOM 768 O O . ALA A 1 99 ? -13.062 -11.742 1.454 1.00 94.25 99 ALA A O 1
ATOM 769 N N . PRO A 1 100 ? -11.712 -11.035 -0.193 1.00 92.75 100 PRO A N 1
ATOM 770 C CA . PRO A 1 100 ? -12.795 -10.942 -1.159 1.00 92.75 100 PRO A CA 1
ATOM 771 C C . PRO A 1 100 ? -13.318 -12.339 -1.521 1.00 92.75 100 PRO A C 1
ATOM 773 O O . PRO A 1 100 ? -12.606 -13.333 -1.409 1.00 92.75 100 PRO A O 1
ATOM 776 N N . LEU A 1 101 ? -14.568 -12.400 -1.984 1.00 94.19 101 LEU A N 1
ATOM 777 C CA . LEU A 1 101 ? -15.275 -13.663 -2.238 1.00 94.19 101 LEU A CA 1
ATOM 778 C C . LEU A 1 101 ? -14.611 -14.542 -3.310 1.00 94.19 101 LEU A C 1
ATOM 780 O O . LEU A 1 101 ? -14.690 -15.762 -3.219 1.00 94.19 101 LEU A O 1
ATOM 784 N N . ASP A 1 102 ? -13.967 -13.931 -4.306 1.00 96.06 102 ASP A N 1
ATOM 785 C CA . ASP A 1 102 ? -13.244 -14.643 -5.363 1.00 96.06 102 ASP A CA 1
ATOM 786 C C . ASP A 1 102 ? -11.952 -13.889 -5.741 1.00 96.06 102 ASP A C 1
ATOM 788 O O . ASP A 1 102 ? -11.931 -13.096 -6.690 1.00 96.06 102 ASP A O 1
ATOM 792 N N . PRO A 1 103 ? -10.861 -14.082 -4.975 1.00 92.50 103 PRO A N 1
ATOM 793 C CA . PRO A 1 103 ? -9.596 -13.394 -5.220 1.00 92.50 103 PRO A CA 1
ATOM 794 C C . PRO A 1 103 ? -8.986 -13.738 -6.586 1.00 92.50 103 PRO A C 1
ATOM 796 O O . PRO A 1 103 ? -8.346 -12.888 -7.204 1.00 92.50 103 PRO A O 1
ATOM 799 N N . ALA A 1 104 ? -9.194 -14.966 -7.076 1.00 94.62 104 ALA A N 1
ATOM 800 C CA . ALA A 1 104 ? -8.641 -15.429 -8.346 1.00 94.62 104 ALA A CA 1
ATOM 801 C C . ALA A 1 104 ? -9.334 -14.752 -9.534 1.00 94.62 104 ALA A C 1
ATOM 803 O O . ALA A 1 104 ? -8.665 -14.257 -10.443 1.00 94.62 104 ALA A O 1
ATOM 804 N N . PHE A 1 105 ? -10.665 -14.658 -9.499 1.00 96.94 105 PHE A N 1
ATOM 805 C CA . PHE A 1 105 ? -11.419 -13.926 -10.510 1.00 96.94 105 PHE A CA 1
ATOM 806 C C . PHE A 1 105 ? -11.047 -12.440 -10.528 1.00 96.94 105 PHE A C 1
ATOM 808 O O . PHE A 1 105 ? -10.783 -11.882 -11.594 1.00 96.94 105 PHE A O 1
ATOM 815 N N . ILE A 1 106 ? -10.947 -11.806 -9.352 1.00 95.56 106 ILE A N 1
ATOM 816 C CA . ILE A 1 106 ? -10.527 -10.401 -9.238 1.00 95.56 106 ILE A CA 1
ATOM 817 C C . ILE A 1 106 ? -9.121 -10.207 -9.810 1.00 95.56 106 ILE A C 1
ATOM 819 O O . ILE A 1 106 ? -8.910 -9.279 -10.592 1.00 95.56 106 ILE A O 1
ATOM 823 N N . ARG A 1 107 ? -8.172 -11.097 -9.493 1.00 95.06 107 ARG A N 1
ATOM 824 C CA . ARG A 1 107 ? -6.819 -11.033 -10.056 1.00 95.06 107 ARG A CA 1
ATOM 825 C C . ARG A 1 107 ? -6.833 -11.130 -11.582 1.00 95.06 107 ARG A C 1
ATOM 827 O O . ARG A 1 107 ? -6.152 -10.342 -12.233 1.00 95.06 107 ARG A O 1
ATOM 834 N N . GLY A 1 108 ? -7.659 -12.008 -12.151 1.00 97.50 108 GLY A N 1
ATOM 835 C CA . GLY A 1 108 ? -7.841 -12.099 -13.602 1.00 97.50 108 GLY A CA 1
ATOM 836 C C . GLY A 1 108 ? -8.343 -10.791 -14.228 1.00 97.50 108 GLY A C 1
ATOM 837 O O . GLY A 1 108 ? -7.845 -10.376 -15.274 1.00 97.50 108 GLY A O 1
ATOM 838 N N . LEU A 1 109 ? -9.274 -10.090 -13.569 1.00 97.75 109 LEU A N 1
ATOM 839 C CA . LEU A 1 109 ? -9.735 -8.768 -14.016 1.00 97.75 109 LEU A CA 1
ATOM 840 C C . LEU A 1 109 ? -8.624 -7.710 -13.945 1.00 97.75 109 LEU A C 1
ATOM 842 O O . LEU A 1 109 ? -8.495 -6.898 -14.864 1.00 97.75 109 LEU A O 1
ATOM 846 N N . VAL A 1 110 ? -7.813 -7.725 -12.881 1.00 96.88 110 VAL A N 1
ATOM 847 C CA . VAL A 1 110 ? -6.665 -6.818 -12.715 1.00 96.88 110 VAL A CA 1
ATOM 848 C C . VAL A 1 110 ? -5.648 -7.026 -13.836 1.00 96.88 110 VAL A C 1
ATOM 850 O O . VAL A 1 110 ? -5.258 -6.059 -14.488 1.00 96.88 110 VAL A O 1
ATOM 853 N N . GLU A 1 111 ? -5.259 -8.271 -14.109 1.00 96.50 111 GLU A N 1
ATOM 854 C CA . GLU A 1 111 ? -4.277 -8.601 -15.149 1.00 96.50 111 GLU A CA 1
ATOM 855 C C . GLU A 1 111 ? -4.789 -8.263 -16.550 1.00 96.50 111 GLU A C 1
ATOM 857 O O . GLU A 1 111 ? -4.068 -7.642 -17.333 1.00 96.50 111 GLU A O 1
ATOM 862 N N . ALA A 1 112 ? -6.052 -8.579 -16.852 1.00 98.25 112 ALA A N 1
ATOM 863 C CA . ALA A 1 112 ? -6.671 -8.216 -18.123 1.00 98.25 112 ALA A CA 1
ATOM 864 C C . ALA A 1 112 ? -6.715 -6.690 -18.320 1.00 98.25 112 ALA A C 1
ATOM 866 O O . ALA A 1 112 ? -6.383 -6.188 -19.398 1.00 98.25 112 ALA A O 1
ATOM 867 N N . SER A 1 113 ? -7.081 -5.938 -17.275 1.00 98.31 113 SER A N 1
ATOM 868 C CA . SER A 1 113 ? -7.101 -4.473 -17.312 1.00 98.31 113 SER A CA 1
ATOM 869 C C . SER A 1 113 ? -5.697 -3.884 -17.482 1.00 98.31 113 SER A C 1
ATOM 871 O O . SER A 1 113 ? -5.512 -2.966 -18.282 1.00 98.31 113 SER A O 1
ATOM 873 N N . ALA A 1 114 ? -4.702 -4.406 -16.759 1.00 97.69 114 ALA A N 1
ATOM 874 C CA . ALA A 1 114 ? -3.317 -3.952 -16.846 1.00 97.69 114 ALA A CA 1
ATOM 875 C C . ALA A 1 114 ? -2.702 -4.246 -18.225 1.00 97.69 114 ALA A C 1
ATOM 877 O O . ALA A 1 114 ? -2.069 -3.369 -18.813 1.00 97.69 114 ALA A O 1
ATOM 878 N N . ALA A 1 115 ? -2.940 -5.440 -18.780 1.00 97.50 115 ALA A N 1
ATOM 879 C CA . ALA A 1 115 ? -2.479 -5.823 -20.113 1.00 97.50 115 ALA A CA 1
ATOM 880 C C . ALA A 1 115 ? -3.107 -4.951 -21.208 1.00 97.50 115 ALA A C 1
ATOM 882 O O . ALA A 1 115 ? -2.405 -4.484 -22.108 1.00 97.50 115 ALA A O 1
ATOM 883 N N . LYS A 1 116 ? -4.414 -4.670 -21.105 1.00 98.44 116 LYS A N 1
ATOM 884 C CA . LYS A 1 116 ? -5.103 -3.753 -22.018 1.00 98.44 116 LYS A CA 1
ATOM 885 C C . LYS A 1 116 ? -4.487 -2.353 -21.971 1.00 98.44 116 LYS A C 1
ATOM 887 O O . LYS A 1 116 ? -4.148 -1.808 -23.018 1.00 98.44 116 LYS A O 1
ATOM 892 N N . PHE A 1 117 ? -4.295 -1.799 -20.772 1.00 98.25 117 PHE A N 1
ATOM 893 C CA . PHE A 1 117 ? -3.682 -0.480 -20.606 1.00 98.25 117 PHE A CA 1
ATOM 894 C C . PHE A 1 117 ? -2.263 -0.4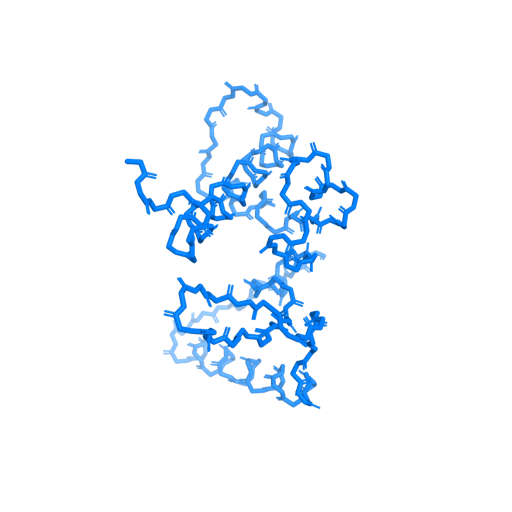34 -21.189 1.00 98.25 117 PHE A C 1
ATOM 896 O O . PHE A 1 117 ? -1.908 0.531 -21.866 1.00 98.25 117 PHE A O 1
ATOM 903 N N . ALA A 1 118 ? -1.460 -1.478 -20.967 1.00 98.25 118 ALA A N 1
ATOM 904 C CA . ALA A 1 118 ? -0.112 -1.565 -21.512 1.00 98.25 118 ALA A CA 1
ATOM 905 C C . ALA A 1 118 ? -0.111 -1.560 -23.050 1.00 98.25 118 ALA A C 1
ATOM 907 O O . ALA A 1 118 ? 0.651 -0.806 -23.654 1.00 98.25 118 ALA A O 1
ATOM 908 N N . ALA A 1 119 ? -1.011 -2.323 -23.678 1.00 98.25 119 ALA A N 1
ATOM 909 C CA . ALA A 1 119 ? -1.162 -2.351 -25.131 1.00 98.25 119 ALA A CA 1
ATOM 910 C C . ALA A 1 119 ? -1.599 -0.990 -25.704 1.00 98.25 119 ALA A C 1
ATOM 912 O O . ALA A 1 119 ? -1.005 -0.512 -26.666 1.00 98.25 119 ALA A O 1
ATOM 913 N N . GLU A 1 120 ? -2.590 -0.333 -25.092 1.00 98.44 120 GLU A N 1
ATOM 914 C CA . GLU A 1 120 ? -3.098 0.976 -25.541 1.00 98.44 120 GLU A CA 1
ATOM 915 C C . GLU A 1 120 ? -2.055 2.099 -25.421 1.00 98.44 120 GLU A C 1
ATOM 917 O O . GLU A 1 120 ? -2.082 3.057 -26.193 1.00 98.44 120 GLU A O 1
ATOM 922 N N . ASN A 1 121 ? -1.119 1.976 -24.476 1.00 98.44 121 ASN A N 1
ATOM 923 C CA . ASN A 1 121 ? -0.110 2.997 -24.191 1.00 98.44 121 ASN A CA 1
ATOM 924 C C . ASN A 1 121 ? 1.300 2.622 -24.676 1.00 98.44 121 ASN A C 1
ATOM 926 O O . ASN A 1 121 ? 2.257 3.323 -24.352 1.00 98.44 121 ASN A O 1
ATOM 930 N N . ASN A 1 122 ? 1.444 1.546 -25.459 1.00 98.06 122 ASN A N 1
ATOM 931 C CA . ASN A 1 122 ? 2.733 1.038 -25.950 1.00 98.06 122 ASN A CA 1
ATOM 932 C C . ASN A 1 122 ? 3.765 0.812 -24.826 1.00 98.06 122 ASN A C 1
ATOM 934 O O . ASN A 1 122 ? 4.946 1.134 -24.967 1.00 98.06 122 ASN A O 1
ATOM 938 N N . LEU A 1 123 ? 3.311 0.284 -23.688 1.00 97.75 123 LEU A N 1
ATOM 939 C CA . LEU A 1 123 ? 4.156 -0.022 -22.540 1.00 97.75 123 LEU A CA 1
ATOM 940 C C . LEU A 1 123 ? 4.561 -1.495 -22.565 1.00 97.75 123 LEU A C 1
ATOM 942 O O . LEU A 1 123 ? 3.715 -2.376 -22.700 1.00 97.75 123 LEU A O 1
ATOM 946 N N . THR A 1 124 ? 5.847 -1.764 -22.354 1.00 96.62 124 THR A N 1
ATOM 947 C CA . THR A 1 124 ? 6.348 -3.123 -22.119 1.00 96.62 124 THR A CA 1
ATOM 948 C C . THR A 1 124 ? 6.284 -3.424 -20.620 1.00 96.62 124 THR A C 1
ATOM 950 O O . THR A 1 124 ? 6.965 -2.736 -19.850 1.00 96.62 124 THR A O 1
ATOM 953 N N . PRO A 1 125 ? 5.495 -4.421 -20.171 1.00 95.06 125 PRO A N 1
ATOM 954 C CA . PRO A 1 125 ? 5.492 -4.838 -18.773 1.00 95.06 125 PRO A CA 1
ATOM 955 C C . PRO A 1 125 ? 6.896 -5.229 -18.297 1.00 95.06 125 PRO A C 1
ATOM 957 O O . PRO A 1 125 ? 7.676 -5.827 -19.038 1.00 95.06 125 PRO A O 1
ATOM 960 N N . ARG A 1 126 ? 7.225 -4.877 -17.053 1.00 93.62 126 ARG A N 1
ATOM 961 C CA . ARG A 1 126 ? 8.504 -5.241 -16.432 1.00 93.62 126 ARG A CA 1
ATOM 962 C C . ARG A 1 126 ? 8.538 -6.743 -16.151 1.00 93.62 126 ARG A C 1
ATOM 964 O O . ARG A 1 126 ? 7.536 -7.306 -15.724 1.00 93.62 126 ARG A O 1
ATOM 971 N N . THR A 1 127 ? 9.711 -7.354 -16.284 1.00 93.06 127 THR A N 1
ATOM 972 C CA . THR A 1 127 ? 9.979 -8.657 -15.667 1.00 93.06 127 THR A CA 1
ATOM 973 C C . THR A 1 127 ? 10.189 -8.442 -14.174 1.00 93.06 127 THR A C 1
ATOM 975 O O . THR A 1 127 ? 11.089 -7.694 -13.780 1.00 93.06 127 THR A O 1
ATOM 978 N N . CYS A 1 128 ? 9.342 -9.059 -13.357 1.00 90.94 128 CYS A N 1
ATOM 979 C CA . CYS A 1 128 ? 9.509 -9.058 -11.912 1.00 90.94 128 CYS A CA 1
ATOM 980 C C . CYS A 1 128 ? 10.497 -10.162 -11.489 1.00 90.94 128 CYS A C 1
ATOM 982 O O . CYS A 1 128 ? 10.529 -11.208 -12.140 1.00 90.94 128 CYS A O 1
ATOM 984 N N . PRO A 1 129 ? 11.353 -9.897 -10.487 1.00 78.25 129 PRO A N 1
ATOM 985 C CA . PRO A 1 129 ? 12.327 -10.858 -9.973 1.00 78.25 129 PRO A CA 1
ATOM 986 C C . PRO A 1 129 ? 11.695 -11.959 -9.117 1.00 78.25 129 PRO A C 1
ATOM 988 O O . PRO A 1 129 ? 10.612 -11.711 -8.540 1.00 78.25 129 PRO A O 1
#